Protein AF-A0A432S6J6-F1 (afdb_monomer)

Foldseek 3Di:
DVVVVVVVVVVVVVVVVVVVVVVVVVVVVVVVVVVVVPPDDDDDDDCPPPPPCPPQKDWLVVVVVVDPDDPVLSVQLVVLLVVCPPVDPQWDDDPNTTIGRPVPDDCCVSNDSVD

Radius of gyration: 20.96 Å; Cα contacts (8 Å, |Δi|>4): 56; chains: 1; bounding box: 64×44×31 Å

Secondary structure (DSSP, 8-state):
--HHHHHHHHHHHHHHHHHHHHHHHHHHHHHHHHHHTTSS--------------TTEEEHHHHHHHS---HHHHHHHHHHHHHHTTT-TT-EEETTEEEEETTT---HHHH-TT-

pLDDT: mean 78.84, std 18.13, range [30.8, 95.12]

Sequence (115 aa):
QMLIGERNRIEQIYSTKDEQLKTILNLVNTKLMLSEERTVHDVDISEEDTVIEHQGFVELKKYLKTLELDSRQRKIIKKRFAAAYGNDSRVLQQNGAFYLDFDRFDYSDLLNPNL

Structure (mmCIF, N/CA/C/O backbone):
data_AF-A0A432S6J6-F1
#
_entry.id   AF-A0A432S6J6-F1
#
loop_
_atom_site.group_PDB
_atom_site.id
_atom_site.type_symbol
_atom_site.label_atom_id
_atom_site.label_alt_id
_atom_site.label_comp_id
_atom_site.label_asym_id
_atom_site.label_entity_id
_atom_site.label_seq_id
_atom_site.pdbx_PDB_ins_code
_atom_site.Cartn_x
_atom_site.Cartn_y
_atom_site.Cartn_z
_atom_site.occupancy
_atom_site.B_iso_or_equiv
_atom_site.auth_seq_id
_atom_site.auth_comp_id
_atom_site.auth_asym_id
_atom_site.auth_atom_id
_atom_site.pdbx_PDB_model_num
ATOM 1 N N . GLN A 1 1 ? -44.212 -15.351 12.760 1.00 56.28 1 GLN A N 1
ATOM 2 C CA . GLN A 1 1 ? -43.742 -13.951 12.819 1.00 56.28 1 GLN A CA 1
ATOM 3 C C . GLN A 1 1 ? -42.274 -13.952 12.406 1.00 56.28 1 GLN A C 1
ATOM 5 O O . GLN A 1 1 ? -41.466 -14.493 13.138 1.00 56.28 1 GLN A O 1
ATOM 10 N N . MET A 1 2 ? -41.956 -13.476 11.200 1.00 59.00 2 MET A N 1
ATOM 11 C CA . MET A 1 2 ? -40.604 -13.535 10.598 1.00 59.00 2 MET A CA 1
ATOM 12 C C . MET A 1 2 ? -40.255 -12.185 9.939 1.00 59.00 2 MET A C 1
ATOM 14 O O . MET A 1 2 ? -39.164 -11.661 10.117 1.00 59.00 2 MET A O 1
ATOM 18 N N . LEU A 1 3 ? -41.269 -11.531 9.361 1.00 65.56 3 LEU A N 1
ATOM 19 C CA . LEU A 1 3 ? -41.214 -10.187 8.770 1.00 65.56 3 LEU A CA 1
ATOM 20 C C . LEU A 1 3 ? -40.782 -9.061 9.733 1.00 65.56 3 LEU A C 1
ATOM 22 O O . LEU A 1 3 ? -40.203 -8.074 9.294 1.00 65.56 3 LEU A O 1
ATOM 26 N N . ILE A 1 4 ? -41.046 -9.188 11.040 1.00 70.25 4 ILE A N 1
ATOM 27 C CA . ILE A 1 4 ? -40.680 -8.156 12.031 1.00 70.25 4 ILE A CA 1
ATOM 28 C C . ILE A 1 4 ? -39.173 -8.189 12.325 1.00 70.25 4 ILE A C 1
ATOM 30 O O . ILE A 1 4 ? -38.544 -7.140 12.412 1.00 70.25 4 ILE A O 1
ATOM 34 N N . GLY A 1 5 ? -38.572 -9.380 12.424 1.00 76.69 5 GLY A N 1
ATOM 35 C CA . GLY A 1 5 ? -37.135 -9.515 12.690 1.00 76.69 5 GLY A CA 1
ATOM 36 C C . GLY A 1 5 ? -36.279 -9.024 11.523 1.00 76.69 5 GLY A C 1
ATOM 37 O O . GLY A 1 5 ? -35.258 -8.373 11.724 1.00 76.69 5 GLY A O 1
ATOM 38 N N . GLU A 1 6 ? -36.736 -9.275 10.300 1.00 75.25 6 GLU A N 1
ATOM 39 C CA . GLU A 1 6 ? -36.061 -8.833 9.081 1.00 75.25 6 GLU A CA 1
ATOM 40 C C . GLU A 1 6 ? -36.158 -7.313 8.905 1.00 75.25 6 GLU A C 1
ATOM 42 O O . GLU A 1 6 ? -35.159 -6.659 8.607 1.00 75.25 6 GLU A O 1
ATOM 47 N N . ARG A 1 7 ? -37.324 -6.731 9.222 1.00 80.44 7 ARG A N 1
ATOM 48 C CA . ARG A 1 7 ? -37.511 -5.277 9.276 1.00 80.44 7 ARG A CA 1
ATOM 49 C C . ARG A 1 7 ? -36.594 -4.620 10.311 1.00 80.44 7 ARG A C 1
ATOM 51 O O . ARG A 1 7 ? -35.900 -3.670 9.966 1.00 80.44 7 ARG A O 1
ATOM 58 N N . ASN A 1 8 ? -36.540 -5.156 11.531 1.00 81.00 8 ASN A N 1
ATOM 59 C CA . ASN A 1 8 ? -35.683 -4.623 12.594 1.00 81.00 8 ASN A CA 1
ATOM 60 C C . ASN A 1 8 ? -34.199 -4.704 12.218 1.00 81.00 8 ASN A C 1
ATOM 62 O O . ASN A 1 8 ? -33.447 -3.766 12.460 1.00 81.00 8 ASN A O 1
ATOM 66 N N . ARG A 1 9 ? -33.772 -5.797 11.573 1.00 86.38 9 ARG A N 1
ATOM 67 C CA . ARG A 1 9 ? -32.391 -5.951 11.098 1.00 86.38 9 ARG A CA 1
ATOM 68 C C . ARG A 1 9 ? -32.036 -4.906 10.044 1.00 86.38 9 ARG A C 1
ATOM 70 O O . ARG A 1 9 ? -30.945 -4.346 10.086 1.00 86.38 9 ARG A O 1
ATOM 77 N N . ILE A 1 10 ? -32.947 -4.645 9.108 1.00 82.38 10 ILE A N 1
ATOM 78 C CA . ILE A 1 10 ? -32.758 -3.631 8.068 1.00 82.38 10 ILE A CA 1
ATOM 79 C C . ILE A 1 10 ? -32.670 -2.235 8.696 1.00 82.38 10 ILE A C 1
ATOM 81 O O . ILE A 1 10 ? -31.736 -1.493 8.399 1.00 82.38 10 ILE A O 1
ATOM 85 N N . GLU A 1 11 ? -33.588 -1.900 9.601 1.00 87.38 11 GLU A N 1
ATOM 86 C CA . GLU A 1 11 ? -33.605 -0.619 10.316 1.00 87.38 11 GLU A CA 1
ATOM 87 C C . GLU A 1 11 ? -32.315 -0.393 11.113 1.00 87.38 11 GLU A C 1
ATOM 89 O O . GLU A 1 11 ? -31.707 0.673 11.030 1.00 87.38 11 GLU A O 1
ATOM 94 N N . GLN A 1 12 ? -31.827 -1.432 11.788 1.00 87.69 12 GLN A N 1
ATOM 95 C CA . GLN A 1 12 ? -30.583 -1.378 12.544 1.00 87.69 12 GLN A CA 1
ATOM 96 C C . GLN A 1 12 ? -29.363 -1.172 11.633 1.00 87.69 12 GLN A C 1
ATOM 98 O O . GLN A 1 12 ? -28.518 -0.334 11.931 1.00 87.69 12 GLN A O 1
ATOM 103 N N . ILE A 1 13 ? -29.299 -1.855 10.481 1.00 88.62 13 ILE A N 1
ATOM 104 C CA . ILE A 1 13 ? -28.231 -1.650 9.486 1.00 88.62 13 IL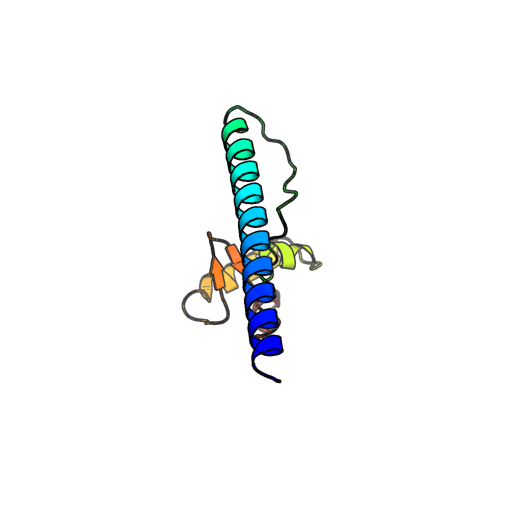E A CA 1
ATOM 105 C C . ILE A 1 13 ? -28.235 -0.209 8.969 1.00 88.62 13 ILE A C 1
ATOM 107 O O . ILE A 1 13 ? -27.169 0.396 8.850 1.00 88.62 13 ILE A O 1
ATOM 111 N N . TYR A 1 14 ? -29.405 0.350 8.652 1.00 87.06 14 TYR A N 1
ATOM 112 C CA . TYR A 1 14 ? -29.498 1.732 8.180 1.00 87.06 14 TYR A CA 1
ATOM 113 C C . TYR A 1 14 ? -29.132 2.740 9.272 1.00 87.06 14 TYR A C 1
ATOM 115 O O . TYR A 1 14 ? -28.403 3.684 8.980 1.00 87.06 14 TYR A O 1
ATOM 123 N N . SER A 1 15 ? -29.540 2.502 10.521 1.00 91.56 15 SER A N 1
ATOM 124 C CA . SER A 1 15 ? -29.150 3.332 11.666 1.00 91.56 15 SER A CA 1
ATOM 125 C C . SER A 1 15 ? -27.635 3.333 11.871 1.00 91.56 15 SER A C 1
ATOM 127 O O . SER A 1 15 ? -27.023 4.394 11.954 1.00 91.56 15 SER A O 1
ATOM 129 N N . THR A 1 16 ? -27.002 2.156 11.879 1.00 89.00 16 THR A N 1
ATOM 130 C CA . THR A 1 16 ? -25.544 2.044 12.033 1.00 89.00 16 THR A CA 1
ATOM 131 C C . THR A 1 16 ? -24.801 2.710 10.876 1.00 89.00 16 THR A C 1
ATOM 133 O O . THR A 1 16 ? -23.794 3.378 11.095 1.00 89.00 16 THR A O 1
ATOM 136 N N . LYS A 1 17 ? -25.296 2.573 9.640 1.00 87.81 17 LYS A N 1
ATOM 137 C CA . LYS A 1 17 ? -24.699 3.251 8.481 1.00 87.81 17 LYS A CA 1
ATOM 138 C C . LYS A 1 17 ? -24.813 4.772 8.579 1.00 87.81 17 LYS A C 1
ATOM 140 O O . LYS A 1 17 ? -23.861 5.462 8.229 1.00 87.81 17 LYS A O 1
ATOM 145 N N . ASP A 1 18 ? -25.937 5.293 9.064 1.00 91.50 18 ASP A N 1
ATOM 146 C CA . ASP A 1 18 ? -26.136 6.734 9.252 1.00 91.50 18 ASP A CA 1
ATOM 147 C C . ASP A 1 18 ? -25.211 7.302 10.342 1.00 91.50 18 ASP A C 1
ATOM 149 O O . ASP A 1 18 ? -24.596 8.356 10.168 1.00 91.50 18 ASP A O 1
ATOM 153 N N . GLU A 1 19 ? -25.029 6.566 11.440 1.00 91.19 19 GLU A N 1
ATOM 154 C CA . GLU A 1 19 ? -24.053 6.905 12.481 1.00 91.19 19 GLU A CA 1
ATOM 155 C C . GLU A 1 19 ? -22.619 6.902 11.940 1.00 91.19 19 GLU A C 1
ATOM 157 O O . GLU A 1 19 ? -21.880 7.864 12.151 1.00 91.19 19 GLU A O 1
ATOM 162 N N . GLN A 1 20 ? -22.244 5.879 11.166 1.00 82.38 20 GLN A N 1
ATOM 163 C CA . GLN A 1 20 ? -20.931 5.813 10.517 1.00 82.38 20 GLN A CA 1
ATOM 164 C C . GLN A 1 20 ? -20.695 6.996 9.568 1.00 82.38 20 GLN A C 1
ATOM 166 O O . GLN A 1 20 ? -19.609 7.579 9.571 1.00 82.38 20 GLN A O 1
ATOM 171 N N . LEU A 1 21 ? -21.704 7.393 8.787 1.00 89.19 21 LEU A N 1
ATOM 172 C CA . LEU A 1 21 ? -21.610 8.546 7.889 1.00 89.19 21 LEU A CA 1
ATOM 173 C C . LEU A 1 21 ? -21.391 9.856 8.654 1.00 89.19 21 LEU A C 1
ATOM 175 O O . LEU A 1 21 ? -20.556 10.664 8.243 1.00 89.19 21 LEU A O 1
ATOM 179 N N . LYS A 1 22 ? -22.071 10.053 9.790 1.00 88.88 22 LYS A N 1
ATOM 180 C CA . LYS A 1 22 ? -21.850 11.220 10.664 1.00 88.88 22 LYS A CA 1
ATOM 181 C C . LYS A 1 22 ? -20.424 11.261 11.201 1.00 88.88 22 LYS A C 1
ATOM 183 O O . LYS A 1 22 ? -19.797 12.318 11.180 1.00 88.88 22 LYS A O 1
ATOM 188 N N . THR A 1 23 ? -19.886 10.120 11.629 1.00 82.06 23 THR A N 1
ATOM 189 C CA . THR A 1 23 ? -18.498 10.027 12.099 1.00 82.06 23 THR A CA 1
ATOM 190 C C . THR A 1 23 ? -17.502 10.398 10.999 1.00 82.06 23 THR A C 1
ATOM 192 O O . THR A 1 23 ? -16.583 11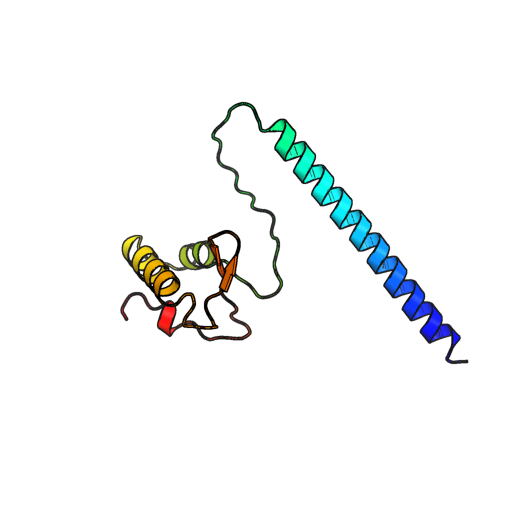.177 11.251 1.00 82.06 23 THR A O 1
ATOM 195 N N . ILE A 1 24 ? -17.705 9.904 9.772 1.00 86.25 24 ILE A N 1
ATOM 196 C CA . ILE A 1 24 ? -16.844 10.223 8.622 1.00 86.25 24 ILE A CA 1
ATOM 197 C C . ILE A 1 24 ? -16.915 11.717 8.282 1.00 86.25 24 ILE A C 1
ATOM 199 O O . ILE A 1 24 ? -15.874 12.348 8.106 1.00 86.25 24 ILE A O 1
ATOM 203 N N . LEU A 1 25 ? -18.116 12.299 8.226 1.00 83.88 25 LEU A N 1
ATOM 204 C CA . LEU A 1 25 ? -18.302 13.726 7.938 1.00 83.88 25 LEU A CA 1
ATOM 205 C C . LEU A 1 25 ? -17.619 14.614 8.980 1.00 83.88 25 LEU A C 1
ATOM 207 O O . LEU A 1 25 ? -16.935 15.568 8.612 1.00 83.88 25 LEU A O 1
ATOM 211 N N . ASN A 1 26 ? -17.748 14.269 10.263 1.00 81.56 26 ASN A N 1
ATOM 212 C CA . ASN A 1 26 ? -17.074 14.990 11.338 1.00 81.56 26 ASN A CA 1
ATOM 213 C C . ASN A 1 26 ? -15.552 14.917 11.183 1.00 81.56 26 ASN A C 1
ATOM 215 O O . ASN A 1 26 ? -14.892 15.949 11.239 1.00 81.56 26 ASN A O 1
ATOM 219 N N . LEU A 1 27 ? -14.999 13.731 10.912 1.00 84.44 27 LEU A N 1
ATOM 220 C CA . LEU A 1 27 ? -13.559 13.549 10.719 1.00 84.44 27 LEU A CA 1
ATOM 221 C C . LEU A 1 27 ? -13.024 14.352 9.523 1.00 84.44 27 LEU A C 1
ATOM 223 O O . LEU A 1 27 ? -11.969 14.980 9.621 1.00 84.44 27 LEU A O 1
ATOM 227 N N . VAL A 1 28 ? -13.754 14.356 8.403 1.00 77.62 28 VAL A N 1
ATOM 228 C CA . VAL A 1 28 ? -13.398 15.141 7.211 1.00 77.62 28 VAL A CA 1
ATOM 229 C C . VAL A 1 28 ? -13.443 16.636 7.514 1.00 77.62 28 VAL A C 1
ATOM 231 O O . VAL A 1 28 ? -12.501 17.342 7.163 1.00 77.62 28 VAL A O 1
ATOM 234 N N . ASN A 1 29 ? -14.485 17.111 8.201 1.00 77.88 29 ASN A N 1
ATOM 235 C CA . ASN A 1 29 ? -14.608 18.516 8.586 1.00 77.88 29 ASN A CA 1
ATOM 236 C C . ASN A 1 29 ? -13.463 18.944 9.517 1.00 77.88 29 ASN A C 1
ATOM 238 O O . ASN A 1 29 ? -12.817 19.962 9.284 1.00 77.88 29 ASN A O 1
ATOM 242 N N . THR A 1 30 ? -13.138 18.120 10.518 1.00 77.62 30 THR A N 1
ATOM 243 C CA . THR A 1 30 ? -11.988 18.339 11.403 1.00 77.62 30 THR A CA 1
ATOM 244 C C . THR A 1 30 ? -10.683 18.412 10.609 1.00 77.62 30 THR A C 1
ATOM 246 O O . THR A 1 30 ? -9.906 19.342 10.807 1.00 77.62 30 THR A O 1
ATOM 249 N N . LYS A 1 31 ? -10.453 17.493 9.662 1.00 74.69 31 LYS A N 1
ATOM 250 C CA . LYS A 1 31 ? -9.250 17.497 8.814 1.00 74.69 31 LYS A CA 1
ATOM 251 C C . LYS A 1 31 ? -9.173 18.729 7.906 1.00 74.69 31 LYS A C 1
ATOM 253 O O . LYS A 1 31 ? -8.078 19.252 7.716 1.00 74.69 31 LYS A O 1
ATOM 258 N N . LEU A 1 32 ? -10.306 19.186 7.370 1.00 78.75 32 LEU A N 1
ATOM 259 C CA . LEU A 1 32 ? -10.382 20.388 6.539 1.00 78.75 32 LEU A CA 1
ATOM 260 C C . LEU A 1 32 ? -10.013 21.636 7.354 1.00 78.75 32 LEU A C 1
ATOM 262 O O . LEU A 1 32 ? -9.104 22.359 6.958 1.00 78.75 32 LEU A O 1
ATOM 266 N N . MET A 1 33 ? -10.616 21.824 8.532 1.00 75.12 33 MET A N 1
ATOM 267 C CA . MET A 1 33 ? -10.296 22.938 9.439 1.00 75.12 33 MET A CA 1
ATOM 268 C C . MET A 1 33 ? -8.811 22.933 9.846 1.00 75.12 33 MET A C 1
ATOM 270 O O . MET A 1 33 ? -8.127 23.945 9.727 1.00 75.12 33 MET A O 1
ATOM 274 N N . LEU A 1 34 ? -8.266 21.763 10.208 1.00 69.75 34 LEU A N 1
ATOM 275 C CA . LEU A 1 34 ? -6.836 21.587 10.507 1.00 69.75 34 LEU A CA 1
ATOM 276 C C . LEU A 1 34 ? -5.919 21.862 9.308 1.00 69.75 34 LEU A C 1
ATOM 278 O O . LEU A 1 34 ? -4.740 22.143 9.509 1.00 69.75 34 LEU A O 1
ATOM 282 N N . SER A 1 35 ? -6.410 21.725 8.074 1.00 60.88 35 SER A N 1
ATOM 283 C CA . SER A 1 35 ? -5.650 22.050 6.862 1.00 60.88 35 SER A CA 1
ATOM 284 C C . SER A 1 35 ? -5.726 23.535 6.500 1.00 60.88 35 SER A C 1
ATOM 286 O O . SER A 1 35 ? -4.738 24.081 6.013 1.00 60.88 35 SER A O 1
ATOM 288 N N . GLU A 1 36 ? -6.847 24.198 6.797 1.00 59.94 36 GLU A N 1
ATOM 289 C CA . GLU A 1 36 ? -7.027 25.644 6.621 1.00 59.94 36 GLU A CA 1
ATOM 290 C C . GLU A 1 36 ? -6.203 26.448 7.641 1.00 59.94 36 GLU A C 1
ATOM 292 O O . GLU A 1 36 ? -5.628 27.476 7.293 1.00 59.94 36 GLU A O 1
ATOM 297 N N . GLU A 1 37 ? -6.039 25.944 8.868 1.00 54.41 37 GLU A N 1
ATOM 298 C CA . GLU A 1 37 ? -5.173 26.555 9.890 1.00 54.41 37 GLU A CA 1
ATOM 299 C C . GLU A 1 37 ? -3.664 26.432 9.573 1.00 54.41 37 GLU A C 1
ATOM 301 O O . GLU A 1 37 ? -2.852 27.184 10.110 1.00 54.41 37 GLU A O 1
ATOM 306 N N . ARG A 1 38 ? -3.261 25.529 8.663 1.00 48.97 38 ARG A N 1
ATOM 307 C CA . ARG A 1 38 ? -1.851 25.235 8.315 1.00 48.97 38 ARG A CA 1
ATOM 308 C C . ARG A 1 38 ? -1.321 26.006 7.096 1.00 48.97 38 ARG A C 1
ATOM 310 O O . ARG A 1 38 ? -0.368 25.558 6.460 1.00 48.97 38 ARG A O 1
ATOM 317 N N . THR A 1 39 ? -1.891 27.159 6.736 1.00 47.34 39 THR A N 1
ATOM 318 C CA . THR A 1 39 ? -1.403 27.955 5.586 1.00 47.34 39 THR A CA 1
ATOM 319 C C . THR A 1 39 ? -0.313 28.981 5.916 1.00 47.34 39 THR A C 1
ATOM 321 O O . THR A 1 39 ? 0.097 29.726 5.028 1.00 47.34 39 THR A O 1
ATOM 324 N N . VAL A 1 40 ? 0.214 29.030 7.143 1.00 42.97 40 VAL A N 1
ATOM 325 C CA . VAL A 1 40 ? 1.355 29.899 7.479 1.00 42.97 40 VAL A CA 1
ATOM 326 C C . VAL A 1 40 ? 2.389 29.113 8.281 1.00 42.97 40 VAL A C 1
ATOM 328 O O . VAL A 1 40 ? 2.215 28.897 9.468 1.00 42.97 40 VAL A O 1
ATOM 331 N N . HIS A 1 41 ? 3.460 28.719 7.588 1.00 40.50 41 HIS A N 1
ATOM 332 C CA . HIS A 1 41 ? 4.800 28.469 8.129 1.00 40.50 41 HIS A CA 1
ATOM 333 C C . HIS A 1 41 ? 4.892 27.547 9.360 1.00 40.50 41 HIS A C 1
ATOM 335 O O . HIS A 1 41 ? 4.867 28.020 10.484 1.00 40.50 41 HIS A O 1
ATOM 341 N N . ASP A 1 42 ? 5.127 26.253 9.144 1.00 30.80 42 ASP A N 1
ATOM 342 C CA . ASP A 1 42 ? 6.341 25.635 9.686 1.00 30.80 42 ASP A CA 1
ATOM 343 C C . ASP A 1 42 ? 6.588 24.252 9.080 1.00 30.80 42 ASP A C 1
ATOM 345 O O . ASP A 1 42 ? 5.680 23.445 8.868 1.00 30.80 42 ASP A O 1
ATOM 349 N N . VAL A 1 43 ? 7.856 24.006 8.769 1.00 44.91 43 VAL A N 1
ATOM 350 C CA . VAL A 1 43 ? 8.379 22.678 8.475 1.00 44.91 43 VAL A CA 1
ATOM 351 C C . VAL A 1 43 ? 8.561 22.008 9.829 1.00 44.91 43 VAL A C 1
ATOM 353 O O . VAL A 1 43 ? 9.584 22.220 10.468 1.00 44.91 43 VAL A O 1
ATOM 356 N N . ASP A 1 44 ? 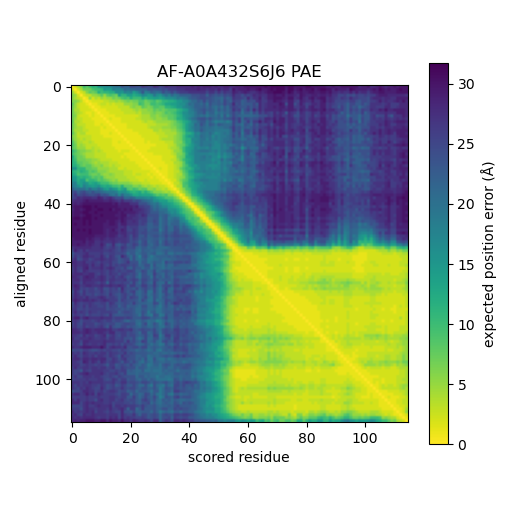7.600 21.196 10.268 1.00 31.61 44 ASP A N 1
ATOM 357 C CA . ASP A 1 44 ? 7.891 20.219 11.312 1.00 31.61 44 ASP A CA 1
ATOM 358 C C . ASP A 1 44 ? 7.197 18.874 11.092 1.00 31.61 44 ASP A C 1
ATOM 360 O O . ASP A 1 44 ? 6.068 18.734 10.618 1.00 31.61 44 ASP A O 1
ATOM 364 N N . ILE A 1 45 ? 8.007 17.882 11.403 1.00 44.25 45 ILE A N 1
ATOM 365 C CA . ILE A 1 45 ? 7.905 16.452 11.260 1.00 44.25 45 ILE A CA 1
ATOM 366 C C . ILE A 1 45 ? 6.858 15.965 12.255 1.00 44.25 45 ILE A C 1
ATOM 368 O O . ILE A 1 45 ? 7.116 15.919 13.450 1.00 44.25 45 ILE A O 1
ATOM 372 N N . SER A 1 46 ? 5.691 15.556 11.771 1.00 36.22 46 SER A N 1
ATOM 373 C CA . SER A 1 46 ? 4.810 14.594 12.448 1.00 36.22 46 SER A CA 1
ATOM 374 C C . SER A 1 46 ? 3.780 14.100 11.439 1.00 36.22 46 SER A C 1
ATOM 376 O O . SER A 1 46 ? 2.602 14.448 11.480 1.00 36.22 46 SER A O 1
ATOM 378 N N . GLU A 1 47 ? 4.246 13.287 10.488 1.00 41.31 47 GLU A N 1
ATOM 379 C CA . GLU A 1 47 ? 3.381 12.372 9.737 1.00 41.31 47 GLU A CA 1
ATOM 380 C C . GLU A 1 47 ? 2.917 11.259 10.698 1.00 41.31 47 GLU A C 1
ATOM 382 O O . GLU A 1 47 ? 3.280 10.092 10.555 1.00 41.31 47 GLU A O 1
ATOM 387 N N . GLU A 1 48 ? 2.090 11.604 11.688 1.00 40.97 48 GLU A N 1
ATOM 388 C CA . GLU A 1 48 ? 1.096 10.667 12.219 1.00 40.97 48 GLU A CA 1
ATOM 389 C C . GLU A 1 48 ? 0.012 10.540 11.145 1.00 40.97 48 GLU A C 1
ATOM 391 O O . GLU A 1 48 ? -1.098 11.066 11.233 1.00 40.97 48 GLU A O 1
ATOM 396 N N . ASP A 1 49 ? 0.415 9.920 10.036 1.00 40.34 49 ASP A N 1
ATOM 397 C CA . ASP A 1 49 ? -0.428 9.639 8.895 1.00 40.34 49 ASP A CA 1
ATOM 398 C C . ASP A 1 49 ? -1.561 8.749 9.373 1.00 40.34 49 ASP A C 1
ATOM 400 O O . ASP A 1 49 ? -1.385 7.553 9.621 1.00 40.34 49 ASP A O 1
ATOM 404 N N . THR A 1 50 ? -2.730 9.373 9.472 1.00 36.53 50 THR A N 1
ATOM 405 C CA . THR A 1 50 ? -4.033 8.743 9.592 1.00 36.53 50 THR A CA 1
ATOM 406 C C . THR A 1 50 ? -4.042 7.440 8.810 1.00 36.53 50 THR A C 1
ATOM 408 O O . THR A 1 50 ? -3.976 7.434 7.576 1.00 36.53 50 THR A O 1
ATOM 411 N N . VAL A 1 51 ? -4.103 6.355 9.572 1.00 39.38 51 VAL A N 1
ATOM 412 C CA . VAL A 1 51 ? -4.353 4.985 9.156 1.00 39.38 51 VAL A CA 1
ATOM 413 C C . VAL A 1 51 ? -5.714 4.963 8.460 1.00 39.38 51 VAL A C 1
ATOM 415 O O . VAL A 1 51 ? -6.731 4.608 9.040 1.00 39.38 51 VAL A O 1
ATOM 418 N N . ILE A 1 52 ? -5.766 5.386 7.197 1.00 42.06 52 ILE A N 1
ATOM 419 C CA . ILE A 1 52 ? -6.768 4.858 6.281 1.00 42.06 52 ILE A CA 1
ATOM 420 C C . ILE A 1 52 ? -6.197 3.510 5.857 1.00 42.06 52 ILE A C 1
ATOM 422 O O . ILE A 1 52 ? -5.618 3.370 4.780 1.00 42.06 52 ILE A O 1
ATOM 426 N N . GLU A 1 53 ? -6.307 2.541 6.767 1.00 41.75 53 GLU A N 1
ATOM 427 C CA . GLU A 1 53 ? -6.344 1.124 6.433 1.00 41.75 53 GLU A CA 1
ATOM 428 C C . GLU A 1 53 ? -7.449 0.966 5.385 1.00 41.75 53 GLU A C 1
ATOM 430 O O . GLU A 1 53 ? -8.625 0.770 5.687 1.00 41.75 53 GLU A O 1
ATOM 435 N N . HIS A 1 54 ? -7.082 1.107 4.112 1.00 47.88 54 HIS A N 1
ATOM 436 C CA . HIS A 1 54 ? -7.791 0.391 3.072 1.00 47.88 54 HIS A CA 1
ATOM 437 C C . HIS A 1 54 ? -7.565 -1.071 3.433 1.00 47.88 54 HIS A C 1
ATOM 439 O O . HIS A 1 54 ? -6.453 -1.559 3.258 1.00 47.88 54 HIS A O 1
ATOM 445 N N . GLN A 1 55 ? -8.560 -1.710 4.050 1.00 57.84 55 GLN A N 1
ATOM 446 C CA . GLN A 1 55 ? -8.508 -3.114 4.459 1.00 57.84 55 GLN A CA 1
ATOM 447 C C . GLN A 1 55 ? -7.842 -3.946 3.343 1.00 57.84 55 GLN A C 1
ATOM 449 O O . GLN A 1 55 ? -8.415 -4.077 2.265 1.00 57.84 55 GLN A O 1
ATOM 454 N N . GLY A 1 56 ? -6.603 -4.403 3.574 1.00 71.94 56 GLY A N 1
ATOM 455 C CA . GLY A 1 56 ? -5.810 -5.229 2.645 1.00 71.94 56 GLY A CA 1
ATOM 456 C C . GLY A 1 56 ? -4.668 -4.537 1.876 1.00 71.94 56 GLY A C 1
ATOM 457 O O . GLY A 1 56 ? -3.738 -5.218 1.447 1.00 71.94 56 GLY A O 1
ATOM 458 N N . PHE A 1 57 ? -4.655 -3.203 1.731 1.00 84.69 57 PHE A N 1
ATOM 459 C CA . PHE A 1 57 ? -3.641 -2.511 0.916 1.00 84.69 57 PHE A CA 1
ATOM 460 C C . P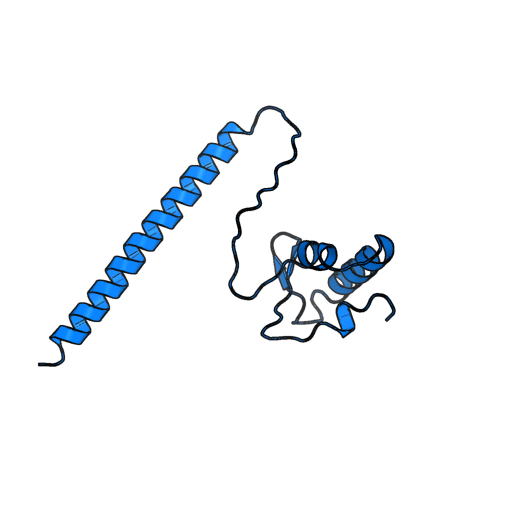HE A 1 57 ? -2.539 -1.847 1.747 1.00 84.69 57 PHE A C 1
ATOM 462 O O . PHE A 1 57 ? -2.797 -0.987 2.590 1.00 84.69 57 PHE A O 1
ATOM 469 N N . VAL A 1 58 ? -1.282 -2.173 1.437 1.00 89.06 58 VAL A N 1
ATOM 470 C CA . VAL A 1 58 ? -0.095 -1.610 2.096 1.00 89.06 58 VAL A CA 1
ATOM 471 C C . VAL A 1 58 ? 0.677 -0.719 1.128 1.00 89.06 58 VAL A C 1
ATOM 473 O O . VAL A 1 58 ? 1.042 -1.141 0.033 1.00 89.06 58 VAL A O 1
ATOM 476 N N . GLU A 1 59 ? 0.979 0.520 1.522 1.00 92.00 59 GLU A N 1
ATOM 477 C CA . GLU A 1 59 ? 1.811 1.410 0.704 1.00 92.00 59 GLU A CA 1
ATOM 478 C C . GLU A 1 59 ? 3.234 0.841 0.556 1.00 92.00 59 GLU A C 1
ATOM 480 O O . GLU A 1 59 ? 3.930 0.596 1.548 1.00 92.00 59 GLU A O 1
ATOM 485 N N . LEU A 1 60 ? 3.723 0.723 -0.682 1.00 92.62 60 LEU A N 1
ATOM 486 C CA . LEU A 1 60 ? 5.051 0.194 -1.003 1.00 92.62 60 LEU A CA 1
ATOM 487 C C . LEU A 1 60 ? 6.158 0.933 -0.243 1.00 92.62 60 LEU A C 1
ATOM 489 O O . LEU A 1 60 ? 7.079 0.313 0.277 1.00 92.62 60 LEU A O 1
ATOM 493 N N . LYS A 1 61 ? 6.101 2.268 -0.151 1.00 90.94 61 LYS A N 1
ATOM 494 C CA . LYS A 1 61 ? 7.129 3.047 0.559 1.00 90.94 61 LYS A CA 1
ATOM 495 C C . LYS A 1 61 ? 7.165 2.702 2.050 1.00 90.94 61 LYS A C 1
ATOM 497 O O . LYS A 1 61 ? 8.267 2.632 2.591 1.00 90.94 61 LYS A O 1
ATOM 502 N N . LYS A 1 62 ? 6.004 2.512 2.690 1.00 91.38 62 LYS A N 1
ATOM 503 C CA . LYS A 1 62 ? 5.894 2.131 4.107 1.00 91.38 62 LYS A CA 1
ATOM 504 C C . LYS A 1 62 ? 6.392 0.701 4.309 1.00 91.38 62 LYS A C 1
ATOM 506 O O . LYS A 1 62 ? 7.259 0.492 5.148 1.00 91.38 62 LYS A O 1
ATOM 511 N N . TYR A 1 63 ? 5.975 -0.233 3.459 1.00 92.62 63 TYR A N 1
ATOM 512 C CA . TYR A 1 63 ? 6.446 -1.619 3.500 1.00 92.62 63 TYR A CA 1
ATOM 513 C C . TYR A 1 63 ? 7.966 -1.743 3.293 1.00 92.62 63 TYR A C 1
ATOM 515 O O . TYR A 1 63 ? 8.665 -2.388 4.059 1.00 92.62 63 TYR A O 1
ATOM 523 N N . LEU A 1 64 ? 8.543 -1.029 2.325 1.00 91.75 64 LEU A N 1
ATOM 524 C CA . LEU A 1 64 ? 9.996 -1.048 2.110 1.00 91.75 64 LEU A CA 1
ATOM 525 C C . LEU A 1 64 ? 10.807 -0.474 3.284 1.00 91.75 64 LEU A C 1
ATOM 527 O O . LEU A 1 64 ? 12.014 -0.705 3.339 1.00 91.75 64 LEU A O 1
ATOM 531 N N . LYS A 1 65 ? 10.189 0.314 4.176 1.00 89.94 65 LYS A N 1
ATOM 532 C CA . LYS A 1 65 ? 10.834 0.790 5.410 1.00 89.94 65 LYS A CA 1
ATOM 533 C C . LYS A 1 65 ? 10.844 -0.275 6.508 1.00 89.94 65 LYS A C 1
ATOM 535 O O . LYS A 1 65 ? 11.708 -0.192 7.370 1.00 89.94 65 LYS A O 1
ATOM 540 N N . THR A 1 66 ? 9.907 -1.227 6.496 1.00 89.75 66 THR A N 1
ATOM 541 C CA . THR A 1 66 ? 9.886 -2.330 7.471 1.00 89.75 66 THR A CA 1
ATOM 542 C C . THR A 1 66 ? 10.880 -3.430 7.109 1.00 89.75 66 THR A C 1
ATOM 544 O O . THR A 1 66 ? 11.300 -4.183 7.981 1.00 89.75 66 THR A O 1
ATOM 547 N N . LEU A 1 67 ? 11.290 -3.505 5.840 1.00 88.12 67 LEU A N 1
ATOM 548 C CA . LEU A 1 67 ? 12.349 -4.399 5.386 1.00 88.12 67 LEU A CA 1
ATOM 549 C C . LEU A 1 67 ? 13.741 -3.823 5.690 1.00 88.12 67 LEU A C 1
ATOM 551 O O . LEU A 1 67 ? 13.998 -2.635 5.474 1.00 88.12 67 LEU A O 1
ATOM 555 N N . GLU A 1 68 ? 14.673 -4.691 6.086 1.00 90.06 68 GLU A N 1
ATOM 556 C CA . GLU A 1 68 ? 16.096 -4.377 6.297 1.00 90.06 68 GLU A CA 1
ATOM 557 C C . GLU A 1 68 ? 16.853 -4.195 4.965 1.00 90.06 68 GLU A C 1
ATOM 559 O O . GLU A 1 68 ? 17.795 -4.913 4.639 1.00 90.06 68 GLU A O 1
ATOM 564 N N . LEU A 1 69 ? 16.409 -3.237 4.150 1.00 91.25 69 LEU A N 1
ATOM 565 C CA . LEU A 1 69 ? 16.995 -2.927 2.845 1.00 91.25 69 LEU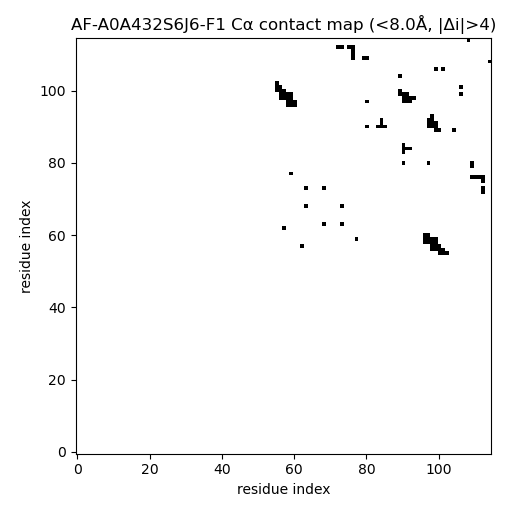 A CA 1
ATOM 566 C C . LEU A 1 69 ? 17.866 -1.672 2.903 1.00 91.25 69 LEU A C 1
ATOM 568 O O . LEU A 1 69 ? 17.598 -0.726 3.652 1.00 91.25 69 LEU A O 1
ATOM 572 N N . ASP A 1 70 ? 18.867 -1.599 2.032 1.00 92.50 70 ASP A N 1
ATOM 573 C CA . ASP A 1 70 ? 19.620 -0.369 1.820 1.00 92.50 70 ASP A CA 1
ATOM 574 C C . ASP A 1 70 ? 18.844 0.630 0.923 1.00 92.50 70 ASP A C 1
ATOM 576 O O . ASP A 1 70 ? 17.812 0.337 0.302 1.00 92.50 70 ASP A O 1
ATOM 580 N N . SER A 1 71 ? 19.326 1.874 0.853 1.00 92.69 71 SER A N 1
ATOM 581 C CA . SER A 1 71 ? 18.682 2.917 0.037 1.00 92.69 71 SER A CA 1
ATOM 582 C C . SER A 1 71 ? 18.683 2.589 -1.465 1.00 92.69 71 SER A C 1
ATOM 584 O O . SER A 1 71 ? 17.739 2.935 -2.187 1.00 92.69 71 SER A O 1
ATOM 586 N N . ARG A 1 72 ? 19.721 1.896 -1.948 1.00 94.00 72 ARG A N 1
ATOM 587 C CA . ARG A 1 72 ? 19.879 1.521 -3.357 1.00 94.00 72 ARG A CA 1
ATOM 588 C C . ARG A 1 72 ? 18.863 0.441 -3.736 1.00 94.00 72 ARG A C 1
ATOM 590 O O . ARG A 1 72 ? 18.167 0.612 -4.734 1.00 94.00 72 ARG A O 1
ATOM 597 N N . GLN A 1 73 ? 18.717 -0.598 -2.926 1.00 94.19 73 GLN A N 1
ATOM 598 C CA . GLN A 1 73 ? 17.760 -1.691 -3.061 1.00 94.19 73 GLN A CA 1
ATOM 599 C C . GLN A 1 73 ? 16.326 -1.162 -3.074 1.00 94.19 73 GLN A C 1
ATOM 601 O O . GLN A 1 73 ? 15.576 -1.432 -4.014 1.00 94.19 73 GLN A O 1
ATOM 606 N N . ARG A 1 74 ? 15.966 -0.290 -2.121 1.00 93.88 74 ARG A N 1
ATOM 607 C CA . ARG A 1 74 ? 14.649 0.374 -2.130 1.00 93.88 74 ARG A CA 1
ATOM 608 C C . ARG A 1 74 ? 14.399 1.159 -3.417 1.00 93.88 74 ARG A C 1
ATOM 610 O O . ARG A 1 74 ? 13.279 1.170 -3.926 1.00 93.88 74 ARG A O 1
ATOM 617 N N . LYS A 1 75 ? 15.423 1.832 -3.952 1.00 94.06 75 LYS A N 1
ATOM 618 C CA . LYS A 1 75 ? 15.321 2.581 -5.214 1.00 94.06 75 LYS A CA 1
ATOM 619 C C . LYS A 1 75 ? 15.141 1.653 -6.418 1.00 94.06 75 LYS A C 1
ATOM 621 O O . LYS A 1 75 ? 14.363 1.997 -7.306 1.00 94.06 75 LYS A O 1
ATOM 626 N N . ILE A 1 76 ? 15.822 0.506 -6.446 1.00 95.12 76 ILE A N 1
ATOM 627 C CA . ILE A 1 76 ? 15.672 -0.518 -7.492 1.00 95.12 76 ILE A CA 1
ATOM 628 C C . ILE A 1 76 ? 14.239 -1.052 -7.500 1.00 95.12 76 ILE A C 1
ATOM 630 O O . ILE A 1 76 ? 13.581 -0.992 -8.538 1.00 95.12 76 ILE A O 1
ATOM 634 N N . ILE A 1 77 ? 13.719 -1.459 -6.339 1.00 94.88 77 ILE A N 1
ATOM 635 C CA . ILE A 1 77 ? 12.353 -1.985 -6.221 1.00 94.88 77 ILE A CA 1
ATOM 636 C C . ILE A 1 77 ? 11.332 -0.937 -6.680 1.00 94.88 77 ILE A C 1
ATOM 638 O O . ILE A 1 77 ? 10.508 -1.215 -7.545 1.00 94.88 77 ILE A O 1
ATOM 642 N N . LYS A 1 78 ? 11.428 0.313 -6.204 1.00 93.94 78 LYS A N 1
ATOM 643 C CA . LYS A 1 78 ? 10.518 1.392 -6.640 1.00 93.94 78 LYS A CA 1
ATOM 644 C C . LYS A 1 78 ? 10.537 1.624 -8.151 1.00 93.94 78 LYS A C 1
ATOM 646 O O . LYS A 1 78 ? 9.484 1.842 -8.743 1.00 93.94 78 LYS A O 1
ATOM 651 N N . LYS A 1 79 ? 11.716 1.576 -8.781 1.00 94.38 79 LYS A N 1
ATOM 652 C CA . LYS A 1 79 ? 11.832 1.680 -10.243 1.00 94.38 79 LYS A CA 1
ATOM 653 C C . LYS A 1 79 ? 11.156 0.509 -10.950 1.00 94.38 79 LYS A C 1
ATOM 655 O O . LYS A 1 79 ? 10.525 0.730 -11.976 1.00 94.38 79 LYS A O 1
ATOM 660 N N . ARG A 1 80 ? 11.264 -0.705 -10.403 1.00 94.31 80 ARG A N 1
ATOM 661 C CA . ARG A 1 80 ? 10.611 -1.898 -10.953 1.00 94.31 80 ARG A CA 1
ATOM 662 C C . ARG A 1 80 ? 9.089 -1.767 -10.912 1.00 94.31 80 ARG A C 1
ATOM 664 O O . ARG A 1 80 ? 8.454 -1.959 -11.940 1.00 94.31 80 ARG A O 1
ATOM 671 N N . PHE A 1 81 ? 8.523 -1.334 -9.785 1.00 94.69 81 PHE A N 1
ATOM 672 C CA . PHE A 1 81 ? 7.086 -1.039 -9.684 1.00 94.69 81 PHE A CA 1
ATOM 673 C C . PHE A 1 81 ? 6.653 0.055 -10.669 1.00 94.69 81 PHE A C 1
ATOM 675 O O . PHE A 1 81 ? 5.656 -0.107 -11.361 1.00 94.69 81 PHE A O 1
ATOM 682 N N . ALA A 1 82 ? 7.439 1.124 -10.819 1.00 93.31 82 ALA A N 1
ATOM 683 C CA . ALA A 1 82 ? 7.144 2.167 -11.801 1.00 93.31 82 ALA A CA 1
ATOM 684 C C . ALA A 1 82 ? 7.189 1.666 -13.258 1.00 93.31 82 ALA A C 1
ATOM 686 O O . ALA A 1 82 ? 6.390 2.116 -14.070 1.00 93.31 82 ALA A O 1
ATOM 687 N N . ALA A 1 83 ? 8.095 0.741 -13.589 1.00 93.56 83 ALA A N 1
ATOM 688 C CA . ALA A 1 83 ? 8.191 0.149 -14.926 1.00 93.56 83 ALA A CA 1
ATOM 689 C C . ALA A 1 83 ? 7.082 -0.881 -15.208 1.00 93.56 83 ALA A C 1
ATOM 691 O O . ALA A 1 83 ? 6.646 -1.029 -16.348 1.00 93.56 83 ALA A O 1
ATOM 692 N N . ALA A 1 84 ? 6.633 -1.593 -14.173 1.00 91.56 84 ALA A N 1
ATOM 693 C CA . ALA A 1 84 ? 5.548 -2.563 -14.261 1.00 91.56 84 ALA A CA 1
ATOM 694 C C . ALA A 1 84 ? 4.159 -1.897 -14.279 1.00 91.56 84 ALA A C 1
ATOM 696 O O . ALA A 1 84 ? 3.196 -2.499 -14.752 1.00 91.56 84 ALA A O 1
ATOM 697 N N . TYR A 1 85 ? 4.044 -0.651 -13.812 1.00 91.81 85 TYR A N 1
ATOM 698 C CA . TYR A 1 85 ? 2.789 0.093 -13.823 1.00 91.81 85 TYR A CA 1
ATOM 699 C C . TYR A 1 85 ? 2.189 0.200 -15.235 1.00 91.81 85 TYR A C 1
ATOM 701 O O . TYR A 1 85 ? 2.870 0.556 -16.195 1.00 91.81 85 TYR A O 1
ATOM 709 N N . GLY A 1 86 ? 0.900 -0.125 -15.357 1.00 86.62 86 GLY A N 1
ATOM 710 C CA . GLY A 1 86 ? 0.162 -0.151 -16.625 1.00 86.62 86 GLY A CA 1
ATOM 711 C C . GLY A 1 86 ? 0.274 -1.462 -17.412 1.00 86.62 86 GLY A C 1
ATOM 712 O O . GLY A 1 86 ? -0.604 -1.742 -18.222 1.00 86.62 86 GLY A O 1
ATOM 713 N N . ASN A 1 87 ? 1.292 -2.285 -17.139 1.00 90.81 87 ASN A N 1
ATOM 714 C CA . ASN A 1 87 ? 1.471 -3.602 -17.765 1.00 90.81 87 ASN A CA 1
ATOM 715 C C . ASN A 1 87 ? 1.129 -4.752 -16.809 1.00 90.81 87 ASN A C 1
ATOM 717 O O . ASN A 1 87 ? 0.624 -5.787 -17.235 1.00 90.81 87 ASN A O 1
ATOM 721 N N . ASP A 1 88 ? 1.408 -4.570 -15.520 1.00 89.69 88 ASP A N 1
ATOM 722 C CA . ASP A 1 88 ? 1.147 -5.545 -14.470 1.00 89.69 88 ASP A CA 1
ATOM 723 C C . ASP A 1 88 ? -0.058 -5.100 -13.633 1.00 89.69 88 ASP A C 1
ATOM 725 O O . ASP A 1 88 ? -0.019 -4.075 -12.946 1.00 89.69 88 ASP A O 1
ATOM 729 N N . SER A 1 89 ? -1.133 -5.891 -13.665 1.00 87.88 89 SER A N 1
ATOM 730 C CA . SER A 1 89 ? -2.365 -5.621 -12.915 1.00 87.88 89 SER A CA 1
ATOM 731 C C . SER A 1 89 ? -2.183 -5.659 -11.394 1.00 87.88 89 SER A C 1
ATOM 733 O O . SER A 1 89 ? -3.071 -5.205 -10.672 1.00 87.88 89 SER A O 1
ATOM 735 N N . ARG A 1 90 ? -1.062 -6.202 -10.894 1.00 91.44 90 ARG A N 1
ATOM 736 C CA . ARG A 1 90 ? -0.716 -6.230 -9.463 1.00 91.44 90 ARG A CA 1
ATOM 737 C C . ARG A 1 90 ? -0.253 -4.869 -8.945 1.00 91.44 90 ARG A C 1
ATOM 739 O O . ARG A 1 90 ? -0.261 -4.650 -7.733 1.00 91.44 90 ARG A O 1
ATOM 746 N N . VAL A 1 91 ? 0.195 -3.975 -9.832 1.00 89.75 91 VAL A N 1
ATOM 747 C CA . VAL A 1 91 ? 0.766 -2.676 -9.460 1.00 89.75 91 VAL A CA 1
ATOM 748 C C . VAL A 1 91 ? -0.324 -1.615 -9.437 1.00 89.75 91 VAL A C 1
ATOM 750 O O . VAL A 1 91 ? -0.713 -1.059 -10.463 1.00 89.75 91 VAL A O 1
ATOM 753 N N . LEU A 1 92 ? -0.788 -1.303 -8.232 1.00 87.88 92 LEU A N 1
ATOM 754 C CA . LEU A 1 92 ? -1.799 -0.281 -7.998 1.00 87.88 92 LEU A CA 1
ATOM 755 C C . LEU A 1 92 ? -1.129 1.058 -7.703 1.00 87.88 92 LEU A C 1
ATOM 757 O O . LEU A 1 92 ? -0.238 1.127 -6.857 1.00 87.88 92 LEU A O 1
ATOM 761 N N . GLN A 1 93 ? -1.576 2.123 -8.372 1.00 90.31 93 GLN A N 1
ATOM 762 C CA . GLN A 1 93 ? -1.139 3.490 -8.098 1.00 90.31 93 GLN A CA 1
ATOM 763 C C . GLN A 1 93 ? -2.329 4.350 -7.674 1.00 90.31 93 GLN A C 1
ATOM 765 O O . GLN A 1 93 ? -3.335 4.418 -8.378 1.00 90.31 93 GLN A O 1
ATOM 770 N N . GLN A 1 94 ? -2.202 5.035 -6.540 1.00 84.25 94 GLN A N 1
ATOM 771 C CA . GLN A 1 94 ? -3.177 6.017 -6.063 1.00 84.25 94 GLN A CA 1
ATOM 772 C C . GLN A 1 94 ? -2.427 7.237 -5.533 1.00 84.25 94 GLN A C 1
ATOM 774 O O . GLN A 1 94 ? -1.459 7.098 -4.789 1.00 84.25 94 GLN A O 1
ATOM 779 N N . ASN A 1 95 ? -2.837 8.441 -5.943 1.00 83.50 95 ASN A N 1
ATOM 780 C CA . ASN A 1 95 ? -2.210 9.706 -5.530 1.00 83.50 95 ASN A CA 1
ATOM 781 C C . ASN A 1 95 ? -0.675 9.737 -5.719 1.00 83.50 95 ASN A C 1
ATOM 783 O O . ASN A 1 95 ? 0.053 10.328 -4.928 1.00 83.50 95 ASN A O 1
ATOM 787 N N . GLY A 1 96 ? -0.168 9.058 -6.754 1.00 85.56 96 GLY A N 1
ATOM 788 C CA . GLY A 1 96 ? 1.268 8.955 -7.041 1.00 85.56 96 GLY A CA 1
ATOM 789 C C . GLY A 1 96 ? 2.041 7.932 -6.195 1.00 85.56 96 GLY A C 1
ATOM 790 O O . GLY A 1 96 ? 3.219 7.701 -6.475 1.00 85.56 96 GLY A O 1
ATOM 791 N N . ALA A 1 97 ? 1.407 7.278 -5.219 1.00 89.19 97 ALA A N 1
ATOM 792 C CA . ALA A 1 97 ? 1.994 6.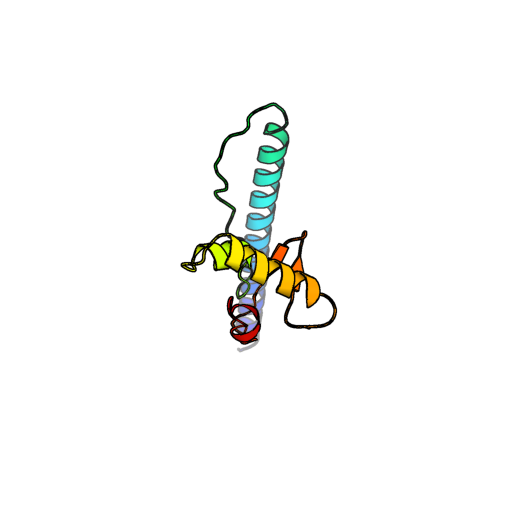208 -4.414 1.00 89.19 97 ALA A CA 1
ATOM 793 C C . ALA A 1 97 ? 1.589 4.819 -4.933 1.00 89.19 97 ALA A C 1
ATOM 795 O O . ALA A 1 97 ? 0.508 4.648 -5.494 1.00 89.19 97 ALA A O 1
ATOM 796 N N . PHE A 1 98 ? 2.467 3.829 -4.739 1.00 92.25 98 PHE A N 1
ATOM 797 C CA . PHE A 1 98 ? 2.200 2.432 -5.090 1.00 92.25 98 PHE A CA 1
ATOM 798 C C . PHE A 1 98 ? 1.704 1.644 -3.885 1.00 92.25 98 PHE A C 1
ATOM 800 O O . PHE A 1 98 ? 2.212 1.834 -2.777 1.00 92.25 98 PHE A O 1
ATOM 807 N N . TYR A 1 99 ? 0.777 0.723 -4.127 1.00 92.38 99 TYR A N 1
ATOM 808 C CA . TYR A 1 99 ? 0.155 -0.111 -3.103 1.00 92.38 99 TYR A CA 1
ATOM 809 C C . TYR A 1 99 ? 0.289 -1.597 -3.438 1.00 92.38 99 TYR A C 1
ATOM 811 O O . TYR A 1 99 ? 0.335 -1.983 -4.608 1.00 92.38 99 TYR A O 1
ATOM 819 N N . LEU A 1 100 ? 0.373 -2.403 -2.384 1.00 90.62 100 LEU A N 1
ATOM 820 C CA . LEU A 1 100 ? 0.515 -3.854 -2.402 1.00 90.62 100 LEU A CA 1
ATOM 821 C C . LEU A 1 100 ? -0.742 -4.482 -1.809 1.00 90.62 100 LEU A C 1
ATOM 823 O O . LEU A 1 100 ? -1.192 -4.045 -0.752 1.00 90.62 100 LEU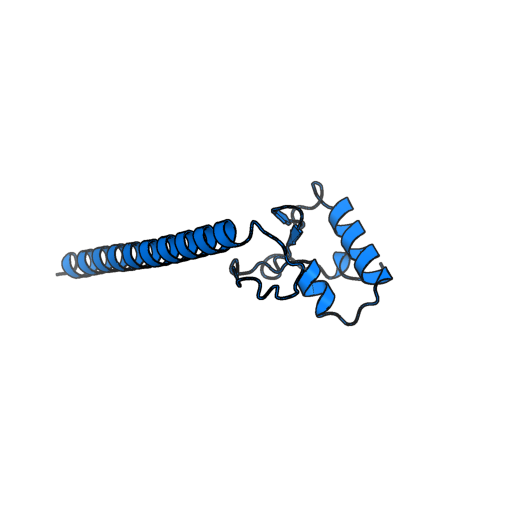 A O 1
ATOM 827 N N . ASP A 1 101 ? -1.264 -5.505 -2.473 1.00 91.62 101 ASP A N 1
ATOM 828 C CA . ASP A 1 101 ? -2.410 -6.297 -2.027 1.00 91.62 101 ASP A CA 1
ATOM 829 C C . ASP A 1 101 ? -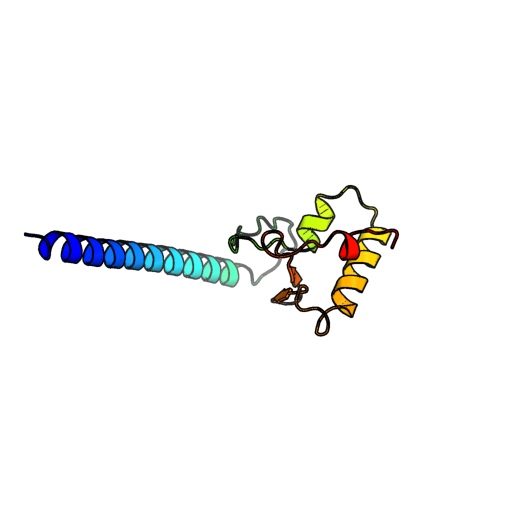1.957 -7.739 -1.768 1.00 91.62 101 ASP A C 1
ATOM 831 O O . ASP A 1 101 ? -1.965 -8.587 -2.667 1.00 91.62 101 ASP A O 1
ATOM 835 N N . PHE A 1 102 ? -1.479 -7.993 -0.548 1.00 87.06 102 PHE A N 1
ATOM 836 C CA . PHE A 1 102 ? -0.934 -9.300 -0.166 1.00 87.06 102 PHE A CA 1
ATOM 837 C C . PHE A 1 102 ? -2.006 -10.390 -0.052 1.00 87.06 102 PHE A C 1
ATOM 839 O O . PHE A 1 102 ? -1.668 -11.571 -0.071 1.00 87.06 102 PHE A O 1
ATOM 846 N N . ASP A 1 103 ? -3.284 -10.013 0.025 1.00 87.69 103 ASP A N 1
ATOM 847 C CA . ASP A 1 103 ? -4.388 -10.971 0.059 1.00 87.69 103 ASP A CA 1
ATOM 848 C C . ASP A 1 103 ? -4.630 -11.589 -1.325 1.00 87.69 103 ASP A C 1
ATOM 850 O O . ASP A 1 103 ? -5.106 -12.721 -1.441 1.00 87.69 103 ASP A O 1
ATOM 854 N N . ARG A 1 104 ? -4.295 -10.853 -2.394 1.00 88.81 104 ARG A N 1
ATOM 855 C CA . ARG A 1 104 ? -4.541 -11.276 -3.780 1.00 88.81 104 ARG A CA 1
ATOM 856 C C . ARG A 1 104 ? -3.299 -11.739 -4.521 1.00 88.81 104 ARG A C 1
ATOM 858 O O . ARG A 1 104 ? -3.429 -12.566 -5.426 1.00 88.81 104 ARG A O 1
ATOM 865 N N . PHE A 1 105 ? -2.128 -11.193 -4.204 1.00 90.44 105 PHE A N 1
ATOM 866 C CA . PHE A 1 105 ? -0.934 -11.389 -5.020 1.00 90.44 105 PHE A CA 1
ATOM 867 C C . PHE A 1 105 ? 0.325 -11.645 -4.192 1.00 90.44 105 PHE A C 1
ATOM 869 O O . PHE A 1 105 ? 0.556 -11.028 -3.155 1.00 90.44 105 PHE A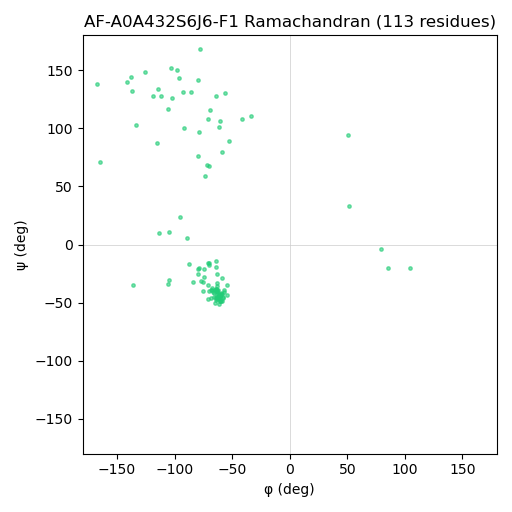 O 1
ATOM 876 N N . ASP A 1 106 ? 1.189 -12.509 -4.729 1.00 90.50 106 ASP A N 1
ATOM 877 C CA . ASP A 1 106 ? 2.580 -12.615 -4.301 1.00 90.50 106 ASP A CA 1
ATOM 878 C C . ASP A 1 106 ? 3.431 -11.591 -5.072 1.00 90.50 106 ASP A C 1
ATOM 880 O O . ASP A 1 106 ? 3.344 -11.469 -6.300 1.00 90.50 106 ASP A O 1
ATOM 884 N N . TYR A 1 107 ? 4.238 -10.843 -4.322 1.00 92.12 107 TYR A N 1
ATOM 885 C CA . TYR A 1 107 ? 5.133 -9.797 -4.816 1.00 92.12 107 TYR A CA 1
ATOM 886 C C . TYR A 1 107 ? 6.610 -10.156 -4.620 1.00 92.12 107 TYR A C 1
ATOM 888 O O . TYR A 1 107 ? 7.470 -9.292 -4.791 1.00 92.12 107 TYR A O 1
ATOM 896 N N . SER A 1 108 ? 6.934 -11.394 -4.237 1.00 89.62 108 SER A N 1
ATOM 897 C CA . SER A 1 108 ? 8.312 -11.836 -3.982 1.00 89.62 108 SER A CA 1
ATOM 898 C C . SER A 1 108 ? 9.247 -11.572 -5.170 1.00 89.62 108 SER A C 1
ATOM 900 O O . SER A 1 108 ? 10.397 -11.181 -4.976 1.00 89.62 108 SER A O 1
ATOM 902 N N . ASP A 1 109 ? 8.748 -11.693 -6.402 1.00 90.62 109 ASP A N 1
ATOM 903 C CA . ASP A 1 109 ? 9.464 -11.359 -7.640 1.00 90.62 109 ASP A CA 1
ATOM 904 C C . ASP A 1 109 ? 9.755 -9.853 -7.761 1.00 90.62 109 ASP A C 1
ATOM 906 O O . ASP A 1 109 ? 10.874 -9.433 -8.067 1.00 90.62 109 ASP A O 1
ATOM 910 N N . LEU A 1 110 ? 8.759 -9.016 -7.472 1.00 91.31 110 LEU A N 1
ATOM 911 C CA . LEU A 1 110 ? 8.864 -7.564 -7.587 1.00 91.31 110 LEU A CA 1
ATOM 912 C C . LEU A 1 110 ? 9.647 -6.934 -6.428 1.00 91.31 110 LEU A C 1
ATOM 914 O O . LEU A 1 110 ? 10.339 -5.935 -6.638 1.00 91.31 110 LEU A O 1
ATOM 918 N N . LEU A 1 111 ? 9.583 -7.526 -5.236 1.00 92.75 111 LEU A N 1
ATOM 919 C CA . LEU A 1 111 ? 10.221 -7.043 -4.011 1.00 92.75 111 LEU A CA 1
ATOM 920 C C . LEU A 1 111 ? 11.661 -7.533 -3.838 1.00 92.75 111 LEU A C 1
ATOM 922 O O . LEU A 1 111 ? 12.397 -6.934 -3.057 1.00 92.75 111 LEU A O 1
ATOM 926 N N . ASN A 1 112 ? 12.096 -8.572 -4.556 1.00 89.62 112 ASN A N 1
ATOM 927 C CA . ASN A 1 112 ? 13.461 -9.075 -4.427 1.00 89.62 112 ASN A CA 1
ATOM 928 C C . ASN A 1 112 ? 14.480 -8.068 -5.002 1.00 89.62 112 ASN A C 1
ATOM 930 O O . ASN A 1 112 ? 14.491 -7.819 -6.214 1.00 89.62 112 ASN A O 1
ATOM 934 N N . PRO A 1 113 ? 15.373 -7.494 -4.179 1.00 82.94 113 PRO A N 1
ATOM 935 C CA . PRO A 1 113 ? 16.329 -6.491 -4.638 1.00 82.94 113 PRO A CA 1
ATOM 936 C C . PRO A 1 113 ? 17.440 -7.048 -5.540 1.00 82.94 113 PRO A C 1
ATOM 938 O O . PRO A 1 113 ? 18.112 -6.259 -6.201 1.00 82.94 113 PRO A O 1
ATOM 941 N N . ASN A 1 114 ? 17.632 -8.370 -5.566 1.00 80.62 114 ASN A N 1
ATOM 942 C CA . ASN A 1 114 ? 18.717 -9.048 -6.281 1.00 80.62 114 ASN A CA 1
ATOM 943 C C . ASN A 1 114 ? 18.256 -9.738 -7.577 1.00 80.62 114 ASN A C 1
ATOM 945 O O . ASN A 1 114 ? 19.008 -10.539 -8.127 1.00 80.62 114 ASN A O 1
ATOM 949 N N . LEU A 1 115 ? 17.023 -9.464 -8.022 1.00 67.38 115 LEU A N 1
ATOM 950 C CA . LEU A 1 115 ? 16.496 -9.935 -9.307 1.00 67.38 115 LEU A CA 1
ATOM 951 C C . LEU A 1 115 ? 17.107 -9.178 -10.491 1.00 67.38 115 LEU A C 1
ATOM 953 O O . LEU A 1 115 ? 17.051 -7.921 -10.444 1.00 67.38 115 LEU A O 1
#

Mean predicted aligned error: 15.79 Å

Solvent-accessible surface area (backbone atoms only — not comparable to full-atom values): 7172 Å² total; per-residue (Å²): 141,59,73,63,62,55,50,51,52,52,53,51,52,52,52,54,51,52,53,52,50,52,54,50,53,50,52,51,50,52,53,49,53,61,54,66,72,62,78,69,86,80,96,74,94,73,85,78,69,76,81,76,69,50,88,66,54,44,46,46,73,62,54,56,65,75,44,99,60,55,76,66,41,52,50,53,32,51,51,48,51,62,69,36,43,92,78,38,92,75,50,42,75,57,100,90,42,47,39,39,44,70,88,82,47,90,52,67,78,61,64,42,67,88,113

Nearest PDB structures (foldseek):
  8c01-assembly1_K  TM=3.989E-01  e=1.113E+00  Saccharomyces cerevisiae
  7wtt-assembly1_Z  TM=3.527E-01  e=4.380E+00  Homo sapiens
  6y0g-assembly1_SZ  TM=3.518E-01  e=4.675E+00  Homo sapiens
  6qzp-assembly1_SZ  TM=3.692E-01  e=6.915E+00  Homo sapiens